Protein AF-A0A091QG46-F1 (afdb_monomer_lite)

InterPro domains:
  IPR013087 Zinc finger C2H2-type [PF00096] (28-51)
  IPR013087 Zinc finger C2H2-type [PS00028] (2-23)
  IPR013087 Zinc finger C2H2-type [PS00028] (30-51)
  IPR013087 Zinc finger C2H2-type [SM00355] (1-23)
  IPR013087 Zinc finger C2H2-type [SM00355] (28-51)
  IPR036236 Zinc finger C2H2 superfamily [SSF57667] (2-48)
  IPR045914 Zinc finger protein 532-like [PTHR47222] (1-73)

pLDDT: mean 84.0, std 9.15, range [55.62, 94.25]

Foldseek 3Di:
DAPPPPDDDPDPVVNVVCQQVPFKQKWFAAPPDRDTHSDQVVSLVCCCPVVVVPSVDGTDIWIQGNVDNDIHD

Sequence (73 aa):
RCPSCAVVFGGVNSIKSHIQTSHCEVFHKCPICPMAFKSAPSAHAHVYTQHPGFSNQQSKMIYKCAMCDTVFT

Structure (mmCIF, N/CA/C/O backbone):
data_AF-A0A091QG46-F1
#
_entry.id   AF-A0A091QG46-F1
#
loop_
_atom_site.group_PDB
_atom_site.id
_atom_site.type_symbol
_atom_site.label_atom_id
_atom_site.label_alt_id
_atom_site.label_comp_id
_atom_site.label_asym_id
_atom_site.label_entity_id
_atom_site.label_seq_id
_atom_site.pdbx_PDB_ins_code
_atom_site.Cartn_x
_atom_site.Cartn_y
_atom_site.Cartn_z
_atom_site.occupancy
_atom_site.B_iso_or_equiv
_atom_site.auth_seq_id
_atom_site.auth_comp_id
_atom_site.auth_asym_id
_atom_site.auth_atom_id
_atom_site.pdbx_PDB_model_num
ATOM 1 N N . ARG A 1 1 ? 10.554 -4.529 -21.591 1.00 76.44 1 ARG A N 1
ATOM 2 C CA . ARG A 1 1 ? 9.785 -3.270 -21.739 1.00 76.44 1 ARG A CA 1
ATOM 3 C C . ARG A 1 1 ? 8.815 -3.153 -20.571 1.00 76.44 1 ARG A C 1
ATOM 5 O O . ARG A 1 1 ? 8.190 -4.157 -20.255 1.00 76.44 1 ARG A O 1
ATOM 12 N N . CYS A 1 2 ? 8.716 -1.994 -19.922 1.00 81.06 2 CYS A N 1
ATOM 13 C CA . CYS A 1 2 ? 7.707 -1.732 -18.899 1.00 81.06 2 CYS A CA 1
ATOM 14 C C . CYS A 1 2 ? 6.324 -1.590 -19.561 1.00 81.06 2 CYS A C 1
ATOM 16 O O . CYS A 1 2 ? 6.209 -0.821 -20.517 1.00 81.06 2 CYS A O 1
ATOM 18 N N . PRO A 1 3 ? 5.284 -2.299 -19.087 1.00 76.31 3 PRO A N 1
ATOM 19 C CA . PRO A 1 3 ? 3.934 -2.184 -19.636 1.00 76.31 3 PRO A CA 1
ATOM 20 C C . PRO A 1 3 ? 3.246 -0.847 -19.309 1.00 76.31 3 PRO A C 1
ATOM 22 O O . PRO A 1 3 ? 2.294 -0.497 -19.991 1.00 76.31 3 PRO A O 1
ATOM 25 N N . SER A 1 4 ? 3.719 -0.092 -18.307 1.00 75.69 4 SER A N 1
ATOM 26 C CA . SER A 1 4 ? 3.085 1.165 -17.871 1.00 75.69 4 SER A CA 1
ATOM 27 C C . SER A 1 4 ? 3.611 2.404 -18.603 1.00 75.69 4 SER A C 1
ATOM 29 O O . SER A 1 4 ? 2.827 3.219 -19.073 1.00 75.69 4 SER A O 1
ATOM 31 N N . CYS A 1 5 ? 4.928 2.537 -18.759 1.00 86.19 5 CYS A N 1
ATOM 32 C CA . CYS A 1 5 ? 5.548 3.727 -19.359 1.00 86.19 5 CYS A CA 1
ATOM 33 C C . CYS A 1 5 ? 6.343 3.427 -20.639 1.00 86.19 5 CYS A C 1
ATOM 35 O O . CYS A 1 5 ? 7.085 4.274 -21.126 1.00 86.19 5 CYS A O 1
ATOM 37 N N . ALA A 1 6 ? 6.231 2.204 -21.172 1.00 81.88 6 ALA A N 1
ATOM 38 C CA . ALA A 1 6 ? 6.906 1.738 -22.386 1.00 81.88 6 ALA A CA 1
ATOM 39 C C . ALA A 1 6 ? 8.450 1.791 -22.369 1.00 81.88 6 ALA A C 1
ATOM 41 O O . ALA A 1 6 ? 9.068 1.419 -23.374 1.00 81.88 6 ALA A O 1
ATOM 42 N N . VAL A 1 7 ? 9.071 2.159 -21.239 1.00 87.50 7 VAL A N 1
ATOM 43 C CA . VAL A 1 7 ? 10.529 2.202 -21.053 1.00 87.50 7 VAL A CA 1
ATOM 44 C C . VAL A 1 7 ? 11.132 0.815 -21.265 1.00 87.50 7 VAL A C 1
ATOM 46 O O . VAL A 1 7 ? 10.609 -0.210 -20.811 1.00 87.50 7 VAL A O 1
ATOM 49 N N . VAL A 1 8 ? 12.241 0.760 -21.995 1.00 87.75 8 VAL A N 1
ATOM 50 C CA . VAL A 1 8 ? 12.939 -0.485 -22.313 1.00 87.75 8 VAL A CA 1
ATOM 51 C C . VAL A 1 8 ? 14.114 -0.646 -21.359 1.00 87.75 8 VAL A C 1
ATOM 53 O O . VAL A 1 8 ? 14.924 0.254 -21.195 1.00 87.75 8 VAL A O 1
ATOM 56 N N . PHE A 1 9 ? 14.198 -1.817 -20.739 1.00 88.25 9 PHE A N 1
ATOM 57 C CA . PHE A 1 9 ? 15.306 -2.208 -19.878 1.00 88.25 9 PHE A CA 1
ATOM 58 C C . PHE A 1 9 ? 15.908 -3.497 -20.435 1.00 88.25 9 PHE A C 1
ATOM 60 O O . PHE A 1 9 ? 15.164 -4.343 -20.939 1.00 88.25 9 PHE A O 1
ATOM 67 N N . GLY A 1 10 ? 17.226 -3.662 -20.303 1.00 89.12 10 GLY A N 1
ATOM 68 C CA . GLY A 1 10 ? 17.967 -4.827 -20.803 1.00 89.12 10 GLY A CA 1
ATOM 69 C C . GLY A 1 10 ? 17.822 -6.107 -19.971 1.00 89.12 10 GLY A C 1
ATOM 70 O O . GLY A 1 10 ? 18.407 -7.122 -20.327 1.00 89.12 10 GLY A O 1
ATOM 71 N N . GLY A 1 11 ? 17.058 -6.090 -18.872 1.00 90.75 11 GLY A N 1
ATOM 72 C CA . GLY A 1 11 ? 16.898 -7.253 -17.998 1.00 90.75 11 GLY A CA 1
ATOM 73 C C . GLY A 1 11 ? 15.605 -7.246 -17.187 1.00 90.75 11 GLY A C 1
ATOM 74 O O . GLY A 1 11 ? 15.077 -6.194 -16.823 1.00 90.75 11 GLY A O 1
ATOM 75 N N . VAL A 1 12 ? 15.104 -8.444 -16.869 1.00 84.69 12 VAL A N 1
ATOM 76 C CA . VAL A 1 12 ? 13.850 -8.642 -16.117 1.00 84.69 12 VAL A CA 1
ATOM 77 C C . VAL A 1 12 ? 13.912 -8.080 -14.693 1.00 84.69 12 VAL A C 1
ATOM 79 O O . VAL A 1 12 ? 12.916 -7.555 -14.203 1.00 84.69 12 VAL A O 1
ATOM 82 N N . ASN A 1 13 ? 15.083 -8.114 -14.051 1.00 87.69 13 ASN A N 1
ATOM 83 C CA . ASN A 1 13 ? 15.279 -7.562 -12.706 1.00 87.69 13 ASN A CA 1
ATOM 84 C C . ASN A 1 13 ? 15.151 -6.033 -12.697 1.00 87.69 13 ASN A C 1
ATOM 86 O O . ASN A 1 13 ? 14.508 -5.472 -11.812 1.00 87.69 13 ASN A O 1
ATOM 90 N N . SER A 1 14 ? 15.691 -5.364 -13.719 1.00 89.00 14 SER A N 1
ATOM 91 C CA . SER A 1 14 ? 15.578 -3.912 -13.883 1.00 89.00 14 SER A CA 1
ATOM 92 C C . SER A 1 14 ? 14.128 -3.484 -14.104 1.00 89.00 14 SER A C 1
ATOM 94 O O . SER A 1 14 ? 13.678 -2.518 -13.498 1.00 89.00 14 SER A O 1
ATOM 96 N N . ILE A 1 15 ? 13.371 -4.243 -1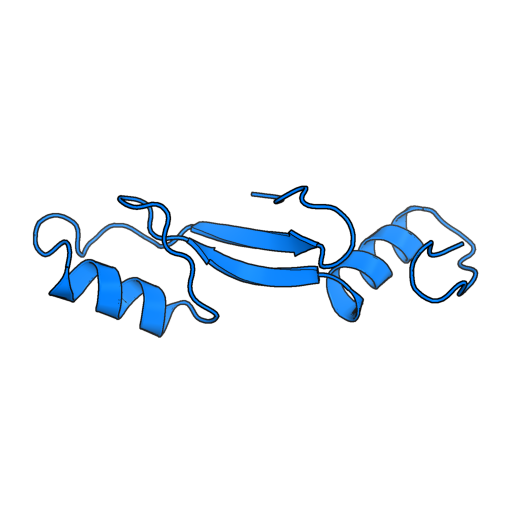4.909 1.00 85.56 15 ILE A N 1
ATOM 97 C CA . ILE A 1 15 ? 11.938 -3.992 -15.127 1.00 85.56 15 ILE A CA 1
ATOM 98 C C . ILE A 1 15 ? 11.161 -4.149 -13.814 1.00 85.56 15 ILE A C 1
ATOM 100 O O . ILE A 1 15 ? 10.350 -3.286 -13.492 1.00 85.56 15 ILE A O 1
ATOM 104 N N . LYS A 1 16 ? 11.416 -5.214 -13.038 1.00 81.88 16 LYS A N 1
ATOM 105 C CA . LYS A 1 16 ? 10.754 -5.436 -11.740 1.00 81.88 16 LYS A CA 1
ATOM 106 C C . LYS A 1 16 ? 11.022 -4.300 -10.754 1.00 81.88 16 LYS A C 1
ATOM 108 O O . LYS A 1 16 ? 10.073 -3.781 -10.177 1.00 81.88 16 LYS A O 1
ATOM 113 N N . SER A 1 17 ? 12.283 -3.894 -10.602 1.00 86.06 17 SER A N 1
ATOM 114 C CA . SER A 1 17 ? 12.668 -2.795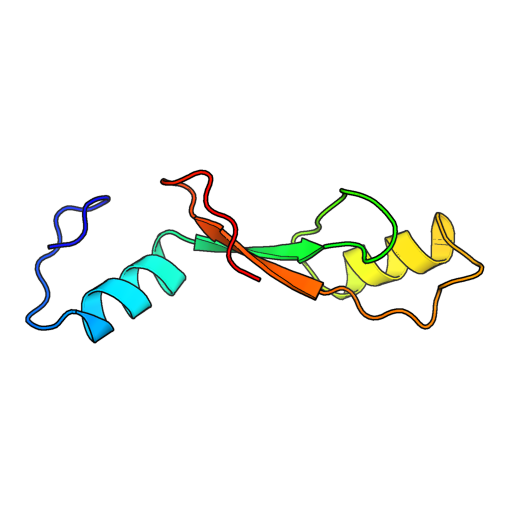 -9.706 1.00 86.06 17 SER A CA 1
ATOM 115 C C . SER A 1 17 ? 12.035 -1.465 -10.129 1.00 86.06 17 SER A C 1
ATOM 117 O O . SER A 1 17 ? 11.459 -0.750 -9.310 1.00 86.06 17 SER A O 1
ATOM 119 N N . HIS A 1 18 ? 12.042 -1.166 -11.429 1.00 87.62 18 HIS A N 1
ATOM 120 C CA . HIS A 1 18 ? 11.359 0.006 -11.964 1.00 87.62 18 HIS A CA 1
ATOM 121 C C . HIS A 1 18 ? 9.852 -0.017 -11.672 1.00 87.62 18 HIS A C 1
ATOM 123 O O . HIS A 1 18 ? 9.317 0.974 -11.194 1.00 87.62 18 HIS A O 1
ATOM 129 N N . ILE A 1 19 ? 9.166 -1.142 -11.894 1.00 81.88 19 ILE A N 1
ATOM 130 C CA . ILE A 1 19 ? 7.732 -1.252 -11.590 1.00 81.88 19 ILE A CA 1
ATOM 131 C C . ILE A 1 19 ? 7.482 -1.061 -10.090 1.00 81.88 19 ILE A C 1
ATOM 133 O O . ILE A 1 19 ? 6.616 -0.275 -9.724 1.00 81.88 19 ILE A O 1
ATOM 137 N N . GLN A 1 20 ? 8.272 -1.701 -9.224 1.00 80.25 20 GLN A N 1
ATOM 138 C CA . GLN A 1 20 ? 8.138 -1.563 -7.770 1.00 80.25 20 GLN A CA 1
ATOM 139 C C . GLN A 1 20 ? 8.341 -0.130 -7.265 1.00 80.25 20 GLN A C 1
ATOM 141 O O . GLN A 1 20 ? 7.695 0.264 -6.303 1.00 80.25 20 GLN A O 1
ATOM 146 N N . THR A 1 21 ? 9.226 0.645 -7.889 1.00 83.19 21 THR A N 1
ATOM 147 C CA . THR A 1 21 ? 9.569 2.004 -7.434 1.00 83.19 21 THR A CA 1
ATOM 148 C C . THR A 1 21 ? 8.757 3.097 -8.118 1.00 83.19 21 THR A C 1
ATOM 150 O O . THR A 1 21 ? 8.483 4.126 -7.514 1.00 83.19 21 THR A O 1
ATOM 153 N N . SER A 1 22 ? 8.388 2.893 -9.382 1.00 83.81 22 SER A N 1
ATOM 154 C CA . SER A 1 22 ? 7.744 3.910 -10.222 1.00 83.81 22 SER A CA 1
ATOM 155 C C . SER A 1 22 ? 6.235 3.702 -10.358 1.00 83.81 22 SER A C 1
ATOM 157 O O . SER A 1 22 ? 5.522 4.639 -10.708 1.00 83.81 22 SER A O 1
ATOM 159 N N . HIS A 1 23 ? 5.743 2.481 -10.126 1.00 83.38 23 HIS A N 1
ATOM 160 C CA . HIS A 1 23 ? 4.357 2.096 -10.416 1.00 83.38 23 HIS A CA 1
ATOM 161 C C . HIS A 1 23 ? 3.656 1.327 -9.283 1.00 83.38 23 HIS A C 1
ATOM 163 O O . HIS A 1 23 ? 2.446 1.103 -9.366 1.00 83.38 23 HIS A O 1
ATOM 169 N N . CYS A 1 24 ? 4.374 0.929 -8.230 1.00 84.44 24 CYS A N 1
ATOM 170 C CA . CYS A 1 24 ? 3.775 0.379 -7.019 1.00 84.44 24 CYS A CA 1
ATOM 171 C C . CYS A 1 24 ? 3.783 1.419 -5.901 1.00 84.44 24 CYS A C 1
ATOM 173 O O . CYS A 1 24 ? 4.776 2.106 -5.676 1.00 84.44 24 CYS A O 1
ATOM 175 N N . GLU A 1 25 ? 2.686 1.477 -5.156 1.00 85.00 25 GLU A N 1
ATOM 176 C CA . GLU A 1 25 ? 2.620 2.195 -3.889 1.00 85.00 25 GLU A CA 1
ATOM 177 C C . GLU A 1 25 ? 2.786 1.204 -2.730 1.00 85.00 25 GLU A C 1
ATOM 179 O O . GLU A 1 25 ? 2.263 0.083 -2.754 1.00 85.00 25 GLU A O 1
ATOM 184 N N . VAL A 1 26 ? 3.520 1.631 -1.703 1.00 86.50 26 VAL A N 1
ATOM 185 C CA . VAL A 1 26 ? 3.670 0.880 -0.455 1.00 86.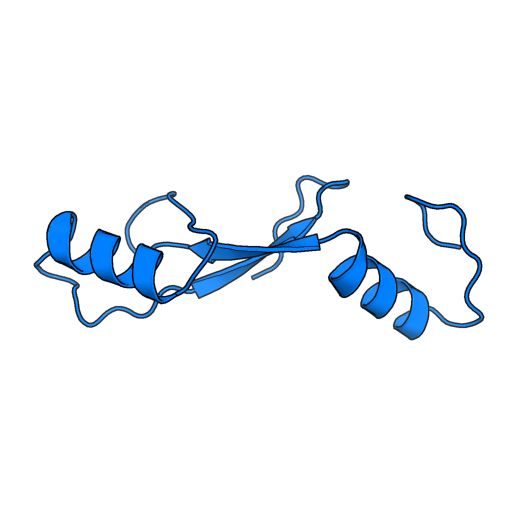50 26 VAL A CA 1
ATOM 186 C C . VAL A 1 26 ? 2.539 1.257 0.486 1.00 86.50 26 VAL A C 1
ATOM 188 O O . VAL A 1 26 ? 2.294 2.436 0.745 1.00 86.50 26 VAL A O 1
ATOM 191 N N . PHE A 1 27 ? 1.880 0.247 1.039 1.00 90.25 27 PHE A N 1
ATOM 192 C CA . PHE A 1 27 ? 0.899 0.412 2.098 1.00 90.25 27 PHE A CA 1
ATOM 193 C C . PHE A 1 27 ? 1.225 -0.493 3.287 1.00 90.25 27 PHE A C 1
ATOM 195 O O . PHE A 1 27 ? 1.877 -1.524 3.169 1.00 90.25 27 PHE A O 1
ATOM 202 N N . HIS A 1 28 ? 0.722 -0.116 4.450 1.00 92.19 28 HIS A N 1
ATOM 203 C CA . HIS A 1 28 ? 0.807 -0.843 5.702 1.00 92.19 28 HIS A CA 1
ATOM 204 C C . HIS A 1 28 ? -0.579 -1.367 6.040 1.00 92.19 28 HIS A C 1
ATOM 206 O O . HIS A 1 28 ? -1.458 -0.614 6.461 1.00 92.19 28 HIS A O 1
ATOM 212 N N . LYS A 1 29 ? -0.792 -2.659 5.813 1.00 91.38 29 LYS A N 1
ATOM 213 C CA . LYS A 1 29 ? -2.058 -3.327 6.085 1.00 91.38 29 LYS A CA 1
ATOM 214 C C . LYS A 1 29 ? -2.194 -3.631 7.573 1.00 91.38 29 LYS A C 1
ATOM 216 O O . LYS A 1 29 ? -1.261 -4.137 8.205 1.00 91.38 29 LYS A O 1
ATOM 221 N N . CYS A 1 30 ? -3.375 -3.358 8.114 1.00 92.19 30 CYS A N 1
ATOM 222 C CA . CYS A 1 30 ? -3.754 -3.809 9.441 1.00 92.19 30 CYS A CA 1
ATOM 223 C C . CYS A 1 30 ? -3.775 -5.351 9.476 1.00 92.19 30 CYS A C 1
ATOM 225 O O . CYS A 1 30 ? -4.333 -5.980 8.575 1.00 92.19 30 CYS A O 1
ATOM 227 N N . PRO A 1 31 ? -3.185 -5.993 10.496 1.00 89.38 31 PRO A N 1
ATOM 228 C CA . PRO A 1 31 ? -3.199 -7.451 10.601 1.00 89.38 31 PRO A CA 1
ATOM 229 C C . PRO A 1 31 ? -4.571 -8.019 11.006 1.00 89.38 31 PRO A C 1
ATOM 231 O O . PRO A 1 31 ? -4.761 -9.229 10.944 1.00 89.38 31 PRO A O 1
ATOM 234 N N . ILE A 1 32 ? -5.517 -7.163 11.403 1.00 91.00 32 ILE A N 1
ATOM 235 C CA . ILE A 1 32 ? -6.793 -7.549 12.029 1.00 91.00 32 ILE A CA 1
ATOM 236 C C . ILE A 1 32 ? -7.978 -7.235 11.113 1.00 91.00 32 ILE A C 1
ATOM 238 O O . ILE A 1 32 ? -8.996 -7.919 11.150 1.00 91.00 32 ILE A O 1
ATOM 242 N N . CYS A 1 33 ? -7.852 -6.212 10.267 1.00 92.06 33 CYS A N 1
ATOM 243 C CA . CYS A 1 33 ? -8.916 -5.751 9.385 1.00 92.06 33 CYS A CA 1
ATOM 244 C C . CYS A 1 33 ? -8.378 -5.495 7.962 1.00 92.06 33 CYS A C 1
ATOM 246 O O . CYS A 1 33 ? -7.165 -5.460 7.746 1.00 92.06 33 CYS A O 1
ATOM 248 N N . PRO A 1 34 ? -9.246 -5.317 6.952 1.00 89.19 34 PRO A N 1
ATOM 249 C CA . PRO A 1 34 ? -8.808 -5.142 5.569 1.00 89.19 34 PRO A CA 1
ATOM 250 C C . PRO A 1 34 ? -8.222 -3.751 5.266 1.00 89.19 34 PRO A C 1
ATOM 252 O O . PRO A 1 34 ? -7.826 -3.513 4.127 1.00 89.19 34 PRO A O 1
ATOM 255 N N . MET A 1 35 ? -8.150 -2.837 6.243 1.00 90.88 35 MET A N 1
ATOM 256 C CA . MET A 1 35 ? -7.633 -1.486 6.014 1.00 90.88 35 MET A CA 1
ATOM 257 C C . MET A 1 35 ? -6.121 -1.469 5.795 1.00 90.88 35 MET A C 1
ATOM 259 O O . MET A 1 35 ? -5.364 -2.196 6.441 1.00 90.88 35 MET A O 1
ATOM 263 N N . ALA A 1 36 ? -5.687 -0.592 4.892 1.00 91.62 36 ALA A N 1
ATOM 264 C CA . ALA A 1 36 ? -4.288 -0.353 4.587 1.00 91.62 36 ALA A CA 1
ATOM 265 C C . ALA A 1 36 ? -3.999 1.150 4.579 1.00 91.62 36 ALA A C 1
ATOM 267 O O . ALA A 1 36 ? -4.813 1.953 4.127 1.00 91.62 36 ALA A O 1
ATOM 268 N N . PHE A 1 37 ? -2.832 1.519 5.092 1.00 92.31 37 PHE A N 1
ATOM 269 C CA . PHE A 1 37 ? -2.444 2.905 5.336 1.00 92.31 37 PHE A CA 1
ATOM 270 C C . PHE A 1 37 ? -1.173 3.246 4.568 1.00 92.31 37 PHE A C 1
ATOM 272 O O . PHE A 1 37 ? -0.339 2.379 4.346 1.00 92.31 37 PHE A O 1
ATOM 279 N N . LYS A 1 38 ? -0.968 4.511 4.197 1.00 89.06 38 LYS A N 1
ATOM 280 C CA . LYS A 1 38 ? 0.252 4.930 3.480 1.00 89.06 38 LYS A CA 1
ATOM 281 C C . LYS A 1 38 ? 1.520 4.935 4.349 1.00 89.06 38 LYS A C 1
ATOM 283 O O . LYS A 1 38 ? 2.603 5.210 3.845 1.00 89.06 38 LYS A O 1
ATOM 288 N N . SER A 1 39 ? 1.418 4.682 5.657 1.00 89.88 39 SER A N 1
ATOM 289 C CA . SER A 1 39 ? 2.566 4.746 6.572 1.00 89.88 39 SER A CA 1
ATOM 290 C C . SER A 1 39 ? 2.407 3.807 7.770 1.00 89.88 39 SER A C 1
ATOM 292 O O . SER A 1 39 ? 1.293 3.533 8.216 1.00 89.88 39 SER A O 1
ATOM 294 N N . ALA A 1 40 ? 3.528 3.341 8.325 1.00 89.50 40 ALA A N 1
ATOM 295 C CA . ALA A 1 40 ? 3.526 2.485 9.513 1.00 89.50 40 ALA A CA 1
ATOM 296 C C . ALA A 1 40 ? 2.904 3.158 10.755 1.00 89.50 40 ALA A C 1
ATOM 298 O O . ALA A 1 40 ? 2.102 2.505 11.425 1.00 89.50 40 ALA A O 1
ATOM 299 N N . PRO A 1 41 ? 3.180 4.446 11.066 1.00 91.62 41 PRO A N 1
ATOM 300 C CA . PRO A 1 41 ? 2.605 5.092 12.247 1.00 91.62 41 PRO A CA 1
ATOM 301 C C . PRO A 1 41 ? 1.083 5.220 12.177 1.00 91.62 41 PRO A C 1
ATOM 303 O O . PRO A 1 41 ? 0.411 5.044 13.187 1.00 91.62 41 PRO A O 1
ATOM 306 N N . SER A 1 42 ? 0.521 5.476 10.990 1.00 92.94 42 SER A N 1
ATOM 307 C CA . SER A 1 42 ? -0.931 5.568 10.816 1.00 92.94 42 SER A CA 1
ATOM 308 C C 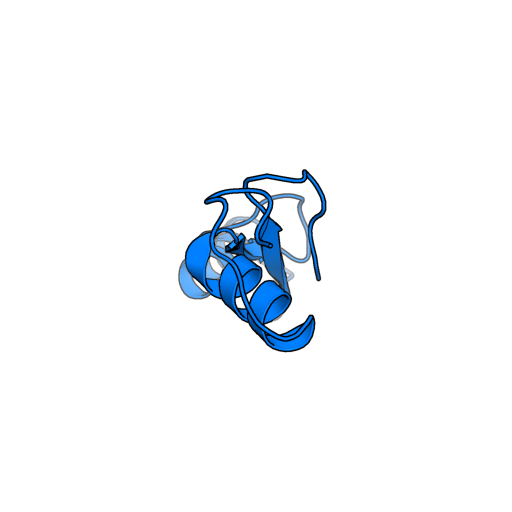. SER A 1 42 ? -1.609 4.206 10.942 1.00 92.94 42 SER A C 1
ATOM 310 O O . SER A 1 42 ? -2.646 4.110 11.594 1.00 92.94 42 SER A O 1
ATOM 312 N N . ALA A 1 43 ? -0.994 3.139 10.421 1.00 92.94 43 ALA A N 1
ATOM 313 C CA . ALA A 1 43 ? -1.469 1.778 10.663 1.00 92.94 43 ALA A CA 1
ATOM 314 C C . ALA A 1 43 ? -1.392 1.396 12.149 1.00 92.94 43 ALA A C 1
ATOM 316 O O . ALA A 1 43 ? -2.325 0.794 12.674 1.00 92.94 43 ALA A O 1
ATOM 317 N N . HIS A 1 44 ? -0.314 1.771 12.841 1.00 91.06 44 HIS A N 1
ATOM 318 C CA . HIS A 1 44 ? -0.151 1.492 14.267 1.00 91.06 44 HIS A CA 1
ATOM 319 C C . HIS A 1 44 ? -1.173 2.253 15.118 1.00 91.06 44 HIS A C 1
ATOM 321 O O . HIS A 1 44 ? -1.827 1.651 15.964 1.00 91.06 44 HIS A O 1
ATOM 327 N N . ALA A 1 45 ? -1.366 3.549 14.858 1.00 92.75 45 ALA A N 1
ATOM 328 C CA . ALA A 1 45 ? -2.388 4.349 15.525 1.00 92.75 45 ALA A CA 1
ATOM 329 C C . ALA A 1 45 ? -3.786 3.756 15.305 1.00 92.75 45 ALA A C 1
ATOM 331 O O . ALA A 1 45 ? -4.546 3.617 16.257 1.00 92.75 45 ALA A O 1
ATOM 332 N N . HIS A 1 46 ? -4.093 3.319 14.080 1.00 94.25 46 HIS A N 1
ATOM 333 C CA . HIS A 1 46 ? -5.338 2.617 13.787 1.00 94.25 46 HIS A CA 1
ATOM 334 C C . HIS A 1 46 ? -5.508 1.341 14.627 1.00 94.25 4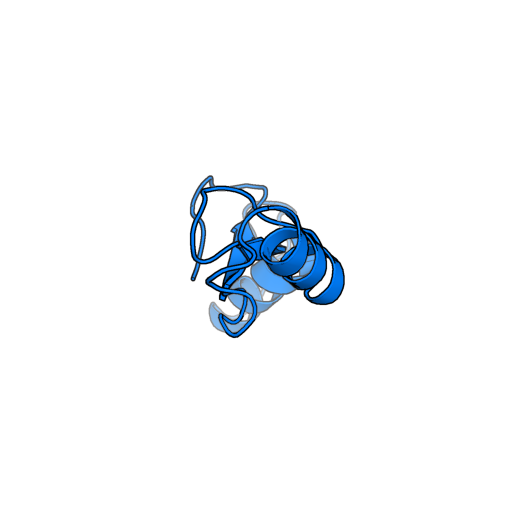6 HIS A C 1
ATOM 336 O O . HIS A 1 46 ? -6.581 1.127 15.189 1.00 94.25 46 HIS A O 1
ATOM 342 N N . VAL A 1 47 ? -4.477 0.495 14.727 1.00 93.12 47 VAL A N 1
ATOM 343 C CA . VAL A 1 47 ? -4.536 -0.716 15.560 1.00 93.12 47 VAL A CA 1
ATOM 344 C C . VAL A 1 47 ? -4.718 -0.334 17.029 1.00 93.12 47 VAL A C 1
ATOM 346 O O . VAL A 1 47 ? -5.543 -0.932 17.705 1.00 93.12 47 VAL A O 1
ATOM 349 N N . TYR A 1 48 ? -4.026 0.694 17.515 1.00 91.00 48 TYR A N 1
ATOM 350 C CA . TYR A 1 48 ? -4.145 1.154 18.897 1.00 91.00 48 TYR A CA 1
ATOM 351 C C . TYR A 1 48 ? -5.565 1.629 19.247 1.00 91.00 48 TYR A C 1
ATOM 353 O O . TYR A 1 48 ? -6.087 1.265 20.299 1.00 91.00 48 TYR A O 1
ATOM 361 N N . THR A 1 49 ? -6.215 2.402 18.369 1.00 93.25 49 THR A N 1
ATOM 362 C CA . THR A 1 49 ? -7.542 2.977 18.650 1.00 93.25 49 THR A CA 1
ATOM 363 C C . THR A 1 49 ? -8.694 2.035 18.311 1.00 93.25 49 THR A C 1
ATOM 365 O O . THR A 1 49 ? -9.655 1.945 19.070 1.00 93.25 49 THR A O 1
ATOM 368 N N . GLN A 1 50 ? -8.619 1.323 17.183 1.00 94.06 50 GLN A N 1
ATOM 369 C CA . GLN A 1 50 ? -9.709 0.468 16.697 1.00 94.06 50 GLN A CA 1
ATOM 370 C C . GLN A 1 50 ? -9.570 -0.989 17.146 1.00 94.06 50 GLN A C 1
ATOM 372 O O . GLN A 1 50 ? -10.552 -1.731 17.141 1.00 94.06 50 GLN A O 1
ATOM 377 N N . HIS A 1 51 ? -8.364 -1.413 17.526 1.00 92.12 51 HIS A N 1
ATOM 378 C CA . HIS A 1 51 ? -8.057 -2.773 17.961 1.00 92.12 51 HIS A CA 1
ATOM 379 C C . HIS A 1 51 ? -7.212 -2.782 19.253 1.00 92.12 51 HIS A C 1
ATOM 381 O O . HIS A 1 51 ? -6.131 -3.376 19.279 1.00 92.12 51 HIS A O 1
ATOM 387 N N . PRO A 1 52 ? -7.691 -2.167 20.352 1.00 85.19 52 PRO A N 1
ATOM 388 C CA . PRO A 1 52 ? -6.904 -1.947 21.572 1.00 85.19 52 PRO A CA 1
ATOM 389 C C . PRO A 1 52 ? -6.322 -3.233 22.189 1.00 85.19 52 PRO A C 1
ATOM 391 O O . PRO A 1 52 ? -5.234 -3.206 22.756 1.00 85.19 52 PRO A O 1
ATOM 394 N N . GLY A 1 53 ? -6.982 -4.385 22.009 1.00 85.88 53 GLY A N 1
ATOM 395 C CA . GLY A 1 53 ? -6.478 -5.697 22.450 1.00 85.88 53 GLY A CA 1
ATOM 396 C C . GLY A 1 53 ? -5.312 -6.266 21.627 1.00 85.88 53 GLY A C 1
ATOM 397 O O . GLY A 1 53 ? -4.762 -7.304 21.976 1.00 85.88 53 GLY A O 1
ATOM 398 N N . PHE A 1 54 ? -4.923 -5.603 20.538 1.00 82.69 54 PHE A N 1
ATOM 399 C CA . PHE A 1 54 ? -3.927 -6.080 19.580 1.00 82.69 54 PHE A CA 1
ATOM 400 C C . PHE A 1 54 ? -2.882 -5.013 19.227 1.00 82.69 54 PHE A C 1
ATOM 402 O O . PHE A 1 54 ? -2.194 -5.140 18.218 1.00 82.69 54 PHE A O 1
ATOM 409 N N . SER A 1 55 ? -2.712 -3.985 20.064 1.00 77.56 55 SER A N 1
ATOM 410 C CA . SER A 1 55 ? -1.725 -2.904 19.874 1.00 77.56 55 SER A CA 1
ATOM 411 C C . SER A 1 55 ? -0.284 -3.387 19.633 1.00 77.56 55 SER A C 1
ATOM 413 O O . SER A 1 55 ? 0.515 -2.651 19.059 1.00 77.56 55 SER A O 1
ATOM 415 N N . ASN A 1 56 ? 0.057 -4.614 20.036 1.00 78.06 56 ASN A N 1
ATOM 416 C CA . ASN A 1 56 ? 1.383 -5.200 19.822 1.00 78.06 56 ASN A CA 1
ATOM 417 C C . ASN A 1 56 ? 1.567 -5.798 18.406 1.00 78.06 56 ASN A C 1
ATOM 419 O O . ASN A 1 56 ? 2.659 -6.215 18.034 1.00 78.06 56 ASN A O 1
ATOM 423 N N . GLN A 1 57 ? 0.513 -5.868 17.588 1.00 80.38 57 GLN A N 1
ATOM 424 C CA . GLN A 1 57 ? 0.595 -6.448 16.249 1.00 80.38 57 GLN A CA 1
ATOM 425 C C . GLN A 1 57 ? 1.201 -5.462 15.243 1.00 80.38 57 GLN A C 1
ATOM 427 O O . GLN A 1 57 ? 0.717 -4.345 15.055 1.00 80.38 57 GLN A O 1
ATOM 432 N N . GLN A 1 58 ? 2.253 -5.900 14.550 1.00 80.44 58 GLN A N 1
ATOM 433 C CA . GLN A 1 58 ? 2.912 -5.100 13.524 1.00 80.44 58 GLN A CA 1
ATOM 434 C C . GLN A 1 58 ? 2.097 -5.100 12.223 1.00 80.44 58 GLN A C 1
ATOM 436 O O . GLN A 1 58 ? 1.662 -6.145 11.734 1.00 80.44 58 GLN A O 1
ATOM 441 N N . SER A 1 59 ? 1.908 -3.915 11.638 1.00 84.19 59 SER A N 1
ATOM 442 C CA . SER A 1 59 ? 1.300 -3.774 10.313 1.00 84.19 59 SER A CA 1
ATOM 443 C C . SER A 1 59 ? 2.147 -4.478 9.254 1.00 84.19 59 SER A C 1
ATOM 445 O O . SER A 1 59 ? 3.363 -4.275 9.217 1.00 84.19 59 SER A O 1
ATOM 447 N N . LYS A 1 60 ? 1.519 -5.241 8.358 1.00 85.75 60 LYS A N 1
ATOM 448 C CA . LYS A 1 60 ? 2.226 -5.904 7.255 1.00 85.75 60 LYS A CA 1
ATOM 449 C C . LYS A 1 60 ? 2.411 -4.928 6.101 1.00 85.75 60 LYS A C 1
ATOM 451 O O . LYS A 1 60 ? 1.441 -4.306 5.668 1.00 85.75 60 LYS A O 1
ATOM 456 N N . MET A 1 61 ? 3.639 -4.789 5.612 1.00 86.94 61 MET A N 1
ATOM 457 C CA . MET A 1 61 ? 3.895 -4.026 4.393 1.00 86.94 61 MET A CA 1
ATOM 458 C C . MET A 1 61 ? 3.334 -4.784 3.196 1.00 86.94 61 MET A C 1
ATOM 460 O O . MET A 1 61 ? 3.509 -5.992 3.085 1.00 86.94 61 MET A O 1
ATOM 464 N N . ILE A 1 62 ? 2.630 -4.068 2.332 1.00 86.69 62 ILE A N 1
ATOM 465 C CA . ILE A 1 62 ? 2.101 -4.579 1.078 1.00 86.69 62 ILE A CA 1
ATOM 466 C C . ILE A 1 62 ? 2.458 -3.607 -0.037 1.00 86.69 62 ILE A C 1
ATOM 468 O O . ILE A 1 62 ? 2.461 -2.390 0.153 1.00 86.69 62 ILE A O 1
ATOM 472 N N . TYR A 1 63 ? 2.718 -4.149 -1.215 1.00 83.06 63 TYR A N 1
ATOM 473 C CA . TYR A 1 63 ? 2.943 -3.370 -2.419 1.00 83.06 63 TYR A CA 1
ATOM 474 C C . TYR A 1 63 ? 1.712 -3.521 -3.290 1.00 83.06 63 TYR A C 1
ATOM 476 O O . TYR A 1 63 ? 1.398 -4.620 -3.756 1.00 83.06 63 TYR A O 1
ATOM 484 N N . LYS A 1 64 ? 1.000 -2.419 -3.503 1.00 79.88 64 LYS A N 1
ATOM 485 C CA . LYS A 1 64 ? -0.106 -2.390 -4.450 1.00 79.88 64 LYS A CA 1
ATOM 486 C C . LYS A 1 64 ? 0.422 -1.849 -5.767 1.00 79.88 64 LYS A C 1
ATOM 488 O O . LYS A 1 64 ? 0.839 -0.695 -5.846 1.00 79.88 64 LYS A O 1
ATOM 493 N N . CYS A 1 65 ? 0.413 -2.691 -6.795 1.00 77.19 65 CYS A N 1
ATOM 494 C CA . CYS A 1 65 ? 0.651 -2.220 -8.148 1.00 77.19 65 CYS A CA 1
ATOM 495 C C . CYS A 1 65 ? -0.554 -1.381 -8.584 1.00 77.19 65 CYS A C 1
ATOM 497 O O . CYS A 1 65 ? -1.693 -1.825 -8.473 1.00 77.19 65 CYS A O 1
ATOM 499 N N . ALA A 1 66 ? -0.324 -0.171 -9.089 1.00 68.00 66 ALA A N 1
ATOM 500 C CA . ALA A 1 66 ? -1.407 0.668 -9.604 1.00 68.00 66 ALA A CA 1
ATOM 501 C C . ALA A 1 66 ? -2.008 0.126 -10.921 1.00 68.00 66 ALA A C 1
ATOM 503 O O . ALA A 1 66 ? -3.050 0.598 -11.361 1.00 68.00 66 ALA A O 1
ATOM 504 N N . MET A 1 67 ? -1.342 -0.850 -11.552 1.00 66.44 67 MET A N 1
ATOM 505 C CA . MET A 1 67 ? -1.651 -1.347 -12.902 1.00 66.44 67 MET A CA 1
ATOM 506 C C . MET A 1 67 ? -2.223 -2.765 -12.922 1.00 66.44 67 MET A C 1
ATOM 508 O O . MET A 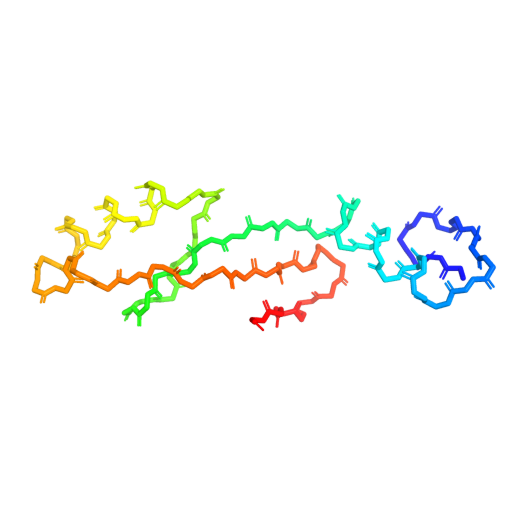1 67 ? -2.848 -3.173 -13.897 1.00 66.44 67 MET A O 1
ATOM 512 N N . CYS A 1 68 ? -1.987 -3.526 -11.862 1.00 61.19 68 CYS A N 1
ATOM 513 C CA . CYS A 1 68 ? -2.504 -4.869 -11.703 1.00 61.19 68 CYS A CA 1
ATOM 514 C C . CYS A 1 68 ? -3.059 -4.911 -10.284 1.00 61.19 68 CYS A C 1
ATOM 516 O O . CYS A 1 68 ? -2.305 -4.636 -9.355 1.00 61.19 68 CYS A O 1
ATOM 518 N N . ASP A 1 69 ? -4.321 -5.287 -10.078 1.00 57.50 69 ASP A N 1
ATOM 519 C CA . ASP A 1 69 ? -4.879 -5.470 -8.724 1.00 57.50 69 ASP A CA 1
ATOM 520 C C . ASP A 1 69 ? -4.164 -6.572 -7.904 1.00 57.50 69 ASP A C 1
ATOM 522 O O . ASP A 1 69 ? -4.577 -6.922 -6.799 1.00 57.50 69 ASP A O 1
ATOM 526 N N . THR A 1 70 ? -3.056 -7.118 -8.412 1.00 59.75 70 THR A N 1
ATOM 527 C CA . THR A 1 70 ? -2.115 -7.927 -7.654 1.00 59.75 70 THR A CA 1
ATOM 528 C C . THR A 1 70 ? -1.459 -7.110 -6.546 1.00 59.75 70 THR A C 1
ATOM 530 O O . THR A 1 70 ? -0.607 -6.242 -6.753 1.00 59.75 70 THR A O 1
ATOM 533 N N . VAL A 1 71 ? -1.858 -7.453 -5.327 1.00 60.72 71 VAL A N 1
ATOM 534 C CA . VAL A 1 71 ? -1.190 -7.058 -4.094 1.00 60.72 71 VAL A CA 1
ATOM 535 C C . VAL A 1 71 ? -0.062 -8.048 -3.830 1.00 60.72 71 VAL A C 1
ATOM 537 O O . VAL A 1 71 ? -0.294 -9.256 -3.775 1.00 60.72 71 VAL A O 1
ATOM 540 N N . PHE A 1 72 ? 1.152 -7.537 -3.653 1.00 67.00 72 PHE A N 1
ATOM 541 C CA . PHE A 1 72 ? 2.289 -8.322 -3.179 1.00 67.00 72 PHE A CA 1
ATOM 542 C C . PHE A 1 72 ? 2.421 -8.116 -1.661 1.00 67.00 72 PHE A C 1
ATOM 544 O O . PHE A 1 72 ? 2.344 -6.980 -1.189 1.00 67.00 72 PHE A O 1
ATOM 551 N N . THR A 1 73 ? 2.583 -9.203 -0.907 1.00 55.62 73 THR A N 1
ATOM 552 C CA . THR A 1 73 ? 2.835 -9.233 0.552 1.00 55.62 73 THR A CA 1
ATOM 553 C C . THR A 1 73 ? 4.242 -9.702 0.843 1.00 55.62 73 THR A C 1
ATOM 555 O O . THR A 1 73 ? 4.701 -10.595 0.096 1.00 55.62 73 THR A O 1
#

Secondary structure (DSSP, 8-state):
--TTT----SSHHHHHHHHHHHTEEEEEE-SSSS-EESSHHHHHHHHHHH-GGGTTPPPEEEEEESSSS-EE-

Organism: Leptosomus discolor (NCBI:txid188344)

Radius of gyration: 15.48 Å; chains: 1; bounding box: 28×15×45 Å